Protein AF-A0A355PT53-F1 (afdb_monomer)

Sequence (114 aa):
MEFTHFDEQGNARMVDVTEKGETVREAVAKGRIRVSAECFGKIKEGTMAKGDVLGVARIAGIMGAKRTSELIPLCHILNLTKLNVDFVMHPETCEIEAICTAKTTGKTGVEMEA

Radius of 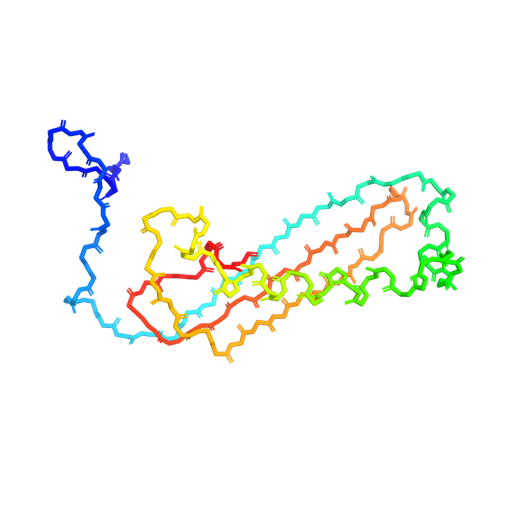gyration: 18.01 Å; Cα contacts (8 Å, |Δi|>4): 180; chains: 1; bounding box: 38×34×46 Å

Solvent-accessible surface area (backbone atoms only — not comparable to full-atom values): 6699 Å² total; per-residue (Å²): 138,82,68,72,48,40,50,102,85,68,48,81,43,63,69,88,49,81,92,45,68,72,41,82,36,72,24,76,34,74,51,73,48,76,52,54,66,70,57,42,50,28,60,74,71,58,65,38,95,86,44,63,61,65,61,52,50,32,53,49,49,55,53,48,33,76,38,30,43,81,75,37,90,61,50,72,87,72,75,71,74,42,74,48,58,48,78,46,81,38,80,93,73,24,27,41,35,41,39,24,40,21,29,33,70,38,55,66,82,37,69,80,40,45

pLDDT: mean 94.54, std 7.95, range [45.16, 98.81]

Secondary structure (DSSP, 8-state):
---TTB-TTS-B-PPP-TTSPPEEEEEEEEEEEE--HHHHHHHHHT--TTS-HHHHHHHHHHHHHHTHHHHSTTPPP--EEEEEEEEEEETTTTEEEEEEEEEEEESS--TTT-

Mean predicted aligned error: 4.08 Å

Structure (mmCIF, N/CA/C/O backbone):
data_AF-A0A355PT53-F1
#
_entry.id   AF-A0A355PT53-F1
#
loop_
_atom_site.group_PDB
_atom_site.id
_atom_site.type_symbol
_atom_site.label_atom_id
_atom_site.label_alt_id
_atom_site.label_comp_id
_atom_site.label_asym_id
_atom_site.label_entity_id
_atom_site.label_seq_id
_atom_site.pdbx_PDB_ins_code
_atom_site.Cartn_x
_atom_site.Cartn_y
_atom_site.Cartn_z
_atom_site.occupancy
_atom_site.B_iso_or_equiv
_atom_site.auth_seq_id
_atom_site.auth_comp_id
_atom_site.auth_asym_id
_atom_site.auth_atom_id
_atom_site.pdbx_PDB_model_num
ATOM 1 N N . MET A 1 1 ? -16.331 20.377 7.002 1.00 45.16 1 MET A N 1
ATOM 2 C CA . MET A 1 1 ? -15.571 19.159 7.346 1.00 45.16 1 MET A CA 1
ATOM 3 C C . MET A 1 1 ? -14.823 19.469 8.618 1.00 45.16 1 MET A C 1
ATOM 5 O O . MET A 1 1 ? -14.080 20.439 8.635 1.00 45.16 1 MET A O 1
ATOM 9 N N . GLU A 1 2 ? -15.107 18.735 9.683 1.00 60.19 2 GLU A N 1
ATOM 10 C CA . GLU A 1 2 ? -14.482 18.927 10.989 1.00 60.19 2 GLU A CA 1
ATOM 11 C C . GLU A 1 2 ? -13.239 18.030 11.059 1.00 60.19 2 GLU A C 1
ATOM 13 O O . GLU A 1 2 ? -13.319 16.838 10.752 1.00 60.19 2 GLU A O 1
ATOM 18 N N . PHE A 1 3 ? -12.070 18.594 11.370 1.00 67.00 3 PHE A N 1
ATOM 19 C CA . PHE A 1 3 ? -10.844 17.806 11.470 1.00 67.00 3 PHE A CA 1
ATOM 20 C C . PHE A 1 3 ? -10.834 17.050 12.801 1.00 67.00 3 PHE A C 1
ATOM 22 O O . PHE A 1 3 ? -10.544 17.618 13.846 1.00 67.00 3 PHE A O 1
ATOM 29 N N . THR A 1 4 ? -11.113 15.749 12.773 1.00 75.38 4 THR A N 1
ATOM 30 C CA . THR A 1 4 ? -11.225 14.938 14.000 1.00 75.38 4 THR A CA 1
ATOM 31 C C . THR A 1 4 ? -9.901 14.747 14.745 1.00 75.38 4 THR A C 1
ATOM 33 O O . THR A 1 4 ? -9.910 14.389 15.918 1.00 75.38 4 THR A O 1
ATOM 36 N N . HIS A 1 5 ? -8.770 14.975 14.076 1.00 78.69 5 HIS A N 1
ATOM 37 C CA . HIS A 1 5 ? -7.422 14.816 14.632 1.00 78.69 5 HIS A CA 1
ATOM 38 C C . HIS A 1 5 ? -6.902 16.053 15.368 1.00 78.69 5 HIS A C 1
ATOM 40 O O . HIS A 1 5 ? -5.761 16.044 15.819 1.00 78.69 5 HIS A O 1
ATOM 46 N N . PHE A 1 6 ? -7.715 17.100 15.496 1.00 81.44 6 PHE A N 1
ATOM 47 C CA . PHE A 1 6 ? -7.397 18.263 16.313 1.00 81.44 6 PHE A CA 1
ATOM 48 C C . PHE A 1 6 ? -8.391 18.368 17.477 1.00 81.44 6 PHE A C 1
ATOM 50 O O . PHE A 1 6 ? -9.531 17.899 17.386 1.00 81.44 6 PHE A O 1
ATOM 57 N N . ASP A 1 7 ? -7.941 18.891 18.613 1.00 79.69 7 ASP A N 1
ATOM 58 C CA . ASP A 1 7 ? -8.825 19.311 19.701 1.00 79.69 7 ASP A CA 1
ATOM 59 C C . ASP A 1 7 ? -9.354 20.741 19.471 1.00 79.69 7 ASP A C 1
ATOM 61 O O . ASP A 1 7 ? -9.016 21.403 18.488 1.00 79.69 7 ASP A O 1
ATOM 65 N N . GLU A 1 8 ? -10.187 21.230 20.392 1.00 81.44 8 GLU A N 1
ATOM 66 C CA . GLU A 1 8 ? -10.772 22.581 20.338 1.00 81.44 8 GLU A CA 1
ATOM 67 C C . GLU A 1 8 ? -9.726 23.708 20.424 1.00 81.44 8 GLU A C 1
ATOM 69 O O . GLU A 1 8 ? -10.017 24.856 20.093 1.00 81.44 8 GLU A O 1
ATOM 74 N N . GLN A 1 9 ? -8.505 23.387 20.854 1.00 84.75 9 GLN A N 1
ATOM 75 C CA . GLN A 1 9 ? -7.379 24.312 20.989 1.00 84.75 9 GLN A CA 1
ATOM 76 C C . GLN A 1 9 ? -6.430 24.232 19.780 1.00 84.75 9 GLN A C 1
ATOM 78 O O . GLN A 1 9 ? -5.470 24.998 19.703 1.00 84.75 9 GLN A O 1
ATOM 83 N N . GLY A 1 10 ? -6.703 23.340 18.819 1.00 83.94 10 GLY A N 1
ATOM 84 C CA . GLY A 1 10 ? -5.885 23.126 17.629 1.00 83.94 10 GLY A CA 1
ATOM 85 C C . GLY A 1 10 ? -4.677 22.211 17.847 1.00 83.94 10 GLY A C 1
ATOM 86 O O . GLY A 1 10 ? -3.798 22.167 16.985 1.00 83.94 10 GLY A O 1
ATOM 87 N N . ASN A 1 11 ? -4.609 21.465 18.954 1.00 86.50 11 ASN A N 1
ATOM 88 C CA . ASN A 1 11 ? -3.555 20.477 19.177 1.00 86.50 11 ASN A CA 1
ATOM 89 C C . ASN A 1 11 ? -3.889 19.158 18.483 1.00 86.50 11 ASN A C 1
ATOM 91 O O . ASN A 1 11 ? -5.035 18.709 18.479 1.00 86.50 11 ASN A O 1
ATOM 95 N N . ALA A 1 12 ? -2.866 18.500 17.941 1.00 88.94 12 ALA A N 1
ATOM 96 C CA . ALA A 1 12 ? -2.997 17.173 17.359 1.00 88.94 12 ALA A CA 1
ATOM 97 C C . ALA A 1 12 ? -3.360 16.127 18.428 1.00 88.94 12 ALA A C 1
ATOM 99 O O . ALA A 1 12 ? -2.706 16.036 19.467 1.00 88.94 12 ALA A O 1
ATOM 100 N N . ARG A 1 13 ? -4.363 15.292 18.145 1.00 90.06 13 ARG A N 1
ATOM 101 C CA . ARG A 1 13 ? -4.781 14.176 18.998 1.00 90.06 13 ARG A CA 1
ATOM 102 C C . ARG A 1 13 ? -5.105 12.935 18.176 1.00 90.06 13 ARG A C 1
ATOM 104 O O . ARG A 1 13 ? -5.680 13.016 17.090 1.00 90.06 13 ARG A O 1
ATOM 111 N N . MET A 1 14 ? -4.791 11.771 18.732 1.00 90.81 14 MET A N 1
ATOM 112 C CA . MET A 1 14 ? -5.323 10.507 18.232 1.00 90.81 14 MET A CA 1
ATOM 113 C C . MET A 1 14 ? -6.781 10.382 18.688 1.00 90.81 14 MET A C 1
ATOM 115 O O . MET A 1 14 ? -7.101 10.621 19.852 1.00 90.81 14 MET A O 1
ATOM 119 N N . VAL A 1 15 ? -7.682 10.050 17.766 1.00 92.00 15 VAL A N 1
ATOM 120 C CA . VAL A 1 15 ? -9.115 9.939 18.068 1.00 92.00 15 VAL A CA 1
ATOM 121 C C . VAL A 1 15 ? -9.368 8.703 18.929 1.00 92.00 15 VAL A C 1
ATOM 123 O O . VAL A 1 15 ? -8.969 7.605 18.550 1.00 92.00 15 VAL A O 1
ATOM 126 N N . ASP A 1 16 ? -10.070 8.851 20.052 1.00 92.44 16 ASP A N 1
ATOM 127 C CA . ASP A 1 16 ? -10.548 7.697 20.815 1.00 92.44 16 ASP A CA 1
ATOM 128 C C . ASP A 1 16 ? -11.643 6.961 20.025 1.00 92.44 16 ASP A C 1
ATOM 130 O O . ASP A 1 16 ? -12.621 7.554 19.561 1.00 92.44 16 ASP A O 1
ATOM 134 N N . VAL A 1 17 ? -11.456 5.657 19.837 1.00 94.81 17 VAL A N 1
ATOM 135 C CA . VAL A 1 17 ? -12.379 4.780 19.110 1.00 94.81 17 VAL A CA 1
ATOM 136 C C . VAL A 1 17 ? -13.027 3.737 20.020 1.00 94.81 17 VAL A C 1
ATOM 138 O O . VAL A 1 17 ? -13.668 2.828 19.507 1.00 94.81 17 VAL A O 1
ATOM 141 N N . THR A 1 18 ? -12.895 3.849 21.346 1.00 95.69 18 THR A N 1
ATOM 142 C CA . THR A 1 18 ? -13.327 2.836 22.327 1.00 95.69 18 THR A CA 1
ATOM 143 C C . THR A 1 18 ? -14.792 2.428 22.170 1.00 95.69 18 THR A C 1
ATOM 145 O O . THR A 1 18 ? -15.067 1.231 22.075 1.00 95.69 18 THR A O 1
ATOM 148 N N . GLU A 1 19 ? -15.702 3.392 22.028 1.00 95.50 19 GLU A N 1
ATOM 149 C CA . GLU A 1 19 ? -17.151 3.154 21.906 1.00 95.50 19 GLU A CA 1
ATOM 150 C C . GLU A 1 19 ? -17.594 2.664 20.514 1.00 95.50 19 GLU A C 1
ATOM 152 O O . GLU A 1 19 ? -18.764 2.351 20.293 1.00 95.50 19 GLU A O 1
ATOM 157 N N . LYS A 1 20 ? -16.681 2.589 19.536 1.00 94.38 20 LYS A N 1
ATOM 158 C CA . LYS A 1 20 ? -17.011 2.072 18.203 1.00 94.38 20 LYS A CA 1
ATOM 159 C C . LYS A 1 20 ? -17.042 0.542 18.216 1.00 94.38 20 LYS A C 1
ATOM 161 O O . LYS A 1 20 ? -16.162 -0.111 18.775 1.00 94.38 20 LYS A O 1
ATOM 166 N N . GLY A 1 21 ? -18.027 -0.033 17.528 1.00 95.38 21 GLY A N 1
ATOM 167 C CA . GLY A 1 21 ? -18.094 -1.474 17.285 1.00 95.38 21 GLY A CA 1
ATOM 168 C C . GLY A 1 21 ? -17.012 -1.959 16.315 1.00 95.38 21 GLY A C 1
ATOM 169 O O . GLY A 1 21 ? -16.577 -1.223 15.422 1.00 95.38 21 GLY A O 1
ATOM 170 N N . GLU A 1 22 ? -16.597 -3.214 16.475 1.00 97.12 22 GLU A N 1
ATOM 171 C CA . GLU A 1 22 ? -15.715 -3.876 15.516 1.00 97.12 22 GLU A CA 1
ATOM 172 C C . GLU A 1 22 ? -16.492 -4.337 14.287 1.00 97.12 22 GLU A C 1
ATOM 174 O O . GLU A 1 22 ? -17.561 -4.940 14.382 1.00 97.12 22 GLU A O 1
ATOM 179 N N . THR A 1 23 ? -15.931 -4.068 13.114 1.00 97.88 23 THR A N 1
ATOM 180 C CA . THR A 1 23 ? -16.462 -4.537 11.835 1.00 97.88 23 THR A CA 1
ATOM 181 C C . THR A 1 23 ? -15.317 -5.011 10.954 1.00 97.88 23 THR A C 1
ATOM 183 O O . THR A 1 23 ? -14.171 -4.591 11.131 1.00 97.88 23 THR A O 1
ATOM 186 N N . VAL A 1 24 ? -15.622 -5.847 9.961 1.00 98.38 24 VAL A N 1
ATOM 187 C CA . VAL A 1 24 ? -14.674 -6.135 8.878 1.00 98.38 24 VAL A CA 1
ATOM 188 C C . VAL A 1 24 ? -14.485 -4.864 8.056 1.00 98.38 24 VAL A C 1
ATOM 190 O O . VAL A 1 24 ? -15.460 -4.231 7.653 1.00 98.38 24 VAL A O 1
ATOM 193 N N . ARG A 1 25 ? -13.232 -4.481 7.825 1.00 98.38 25 ARG A N 1
ATOM 194 C CA . ARG A 1 25 ? -12.855 -3.269 7.094 1.00 98.38 25 ARG A CA 1
ATOM 195 C C . ARG A 1 25 ? -11.814 -3.614 6.050 1.00 98.38 25 ARG A C 1
ATOM 197 O O . ARG A 1 25 ? -10.907 -4.399 6.317 1.00 98.38 25 ARG A O 1
ATOM 204 N N . GLU A 1 26 ? -11.966 -3.039 4.868 1.00 98.56 26 GLU A N 1
ATOM 205 C CA . GLU A 1 26 ? -11.076 -3.242 3.731 1.00 98.56 26 GLU A CA 1
ATOM 206 C C . GLU A 1 26 ? -10.864 -1.905 3.028 1.00 98.56 26 GLU A C 1
ATOM 208 O O . GLU A 1 26 ? -11.813 -1.137 2.870 1.00 98.56 26 GLU A O 1
ATOM 213 N N . ALA A 1 27 ? -9.629 -1.639 2.620 1.00 98.75 27 ALA A N 1
ATOM 214 C CA . ALA A 1 27 ? -9.273 -0.482 1.816 1.00 98.75 27 ALA A CA 1
ATOM 215 C C . ALA A 1 27 ? -8.377 -0.916 0.656 1.00 98.75 27 ALA A C 1
ATOM 217 O O . ALA A 1 27 ? -7.610 -1.878 0.764 1.00 98.75 27 ALA A O 1
ATOM 218 N N . VAL A 1 28 ? -8.501 -0.198 -0.460 1.00 98.69 28 VAL A N 1
ATOM 219 C CA . VAL A 1 28 ? -7.693 -0.407 -1.660 1.00 98.69 28 VAL A CA 1
ATOM 220 C C . VAL A 1 28 ? -7.132 0.932 -2.109 1.00 98.69 28 VAL A C 1
ATOM 222 O O . VAL A 1 28 ? -7.900 1.836 -2.440 1.00 98.69 28 VAL A O 1
ATOM 225 N N . ALA A 1 29 ? -5.809 1.031 -2.179 1.00 98.62 29 ALA A N 1
ATOM 226 C CA . ALA A 1 29 ? -5.111 2.173 -2.750 1.00 98.62 29 ALA A CA 1
ATOM 227 C C . ALA A 1 29 ? -4.368 1.755 -4.020 1.00 98.62 29 ALA A C 1
ATOM 229 O O . ALA A 1 29 ? -3.959 0.600 -4.185 1.00 98.62 29 ALA A O 1
ATOM 230 N N . LYS A 1 30 ? -4.227 2.702 -4.950 1.00 98.44 30 LYS A N 1
ATOM 231 C CA . LYS A 1 30 ? -3.537 2.488 -6.222 1.00 98.44 30 LYS A CA 1
ATOM 232 C C . LYS A 1 30 ? -2.653 3.676 -6.555 1.00 98.44 30 LYS A C 1
ATOM 234 O O . LYS A 1 30 ? -3.036 4.820 -6.326 1.00 98.44 30 LYS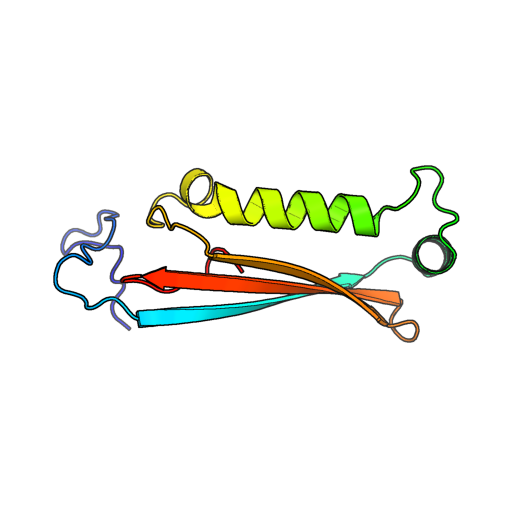 A O 1
ATOM 239 N N . GLY A 1 31 ? -1.508 3.399 -7.161 1.00 97.94 31 GLY A N 1
ATOM 240 C CA . GLY A 1 31 ? -0.596 4.415 -7.674 1.00 97.94 31 GLY A CA 1
ATOM 241 C C . GLY A 1 31 ? 0.125 3.917 -8.916 1.00 97.94 31 GLY A C 1
ATOM 242 O O . GLY A 1 31 ? 0.228 2.713 -9.135 1.00 97.94 31 GLY A O 1
ATOM 243 N N . ARG A 1 32 ? 0.625 4.836 -9.744 1.00 98.12 32 ARG A N 1
ATOM 244 C CA . ARG A 1 32 ? 1.363 4.493 -10.964 1.00 98.12 32 ARG A CA 1
ATOM 245 C C . ARG A 1 32 ? 2.781 5.020 -10.922 1.00 98.12 32 ARG A C 1
ATOM 247 O O . ARG A 1 32 ? 3.020 6.159 -10.534 1.00 98.12 32 ARG A O 1
ATOM 254 N N . ILE A 1 33 ? 3.706 4.187 -11.379 1.00 98.25 33 ILE A N 1
ATOM 255 C CA . ILE A 1 33 ? 5.118 4.514 -11.527 1.00 98.25 33 ILE A CA 1
ATOM 256 C C . ILE A 1 33 ? 5.416 4.519 -13.021 1.00 98.25 33 ILE A C 1
ATOM 258 O O . ILE A 1 33 ? 5.435 3.465 -13.657 1.00 98.25 33 ILE A O 1
ATOM 262 N N . ARG A 1 34 ? 5.633 5.707 -13.591 1.00 98.44 34 ARG A N 1
ATOM 263 C CA . ARG A 1 34 ? 6.078 5.846 -14.980 1.00 98.44 34 ARG A CA 1
ATOM 264 C C . ARG A 1 34 ? 7.592 5.697 -15.053 1.00 98.44 34 ARG A C 1
ATOM 266 O O . ARG A 1 34 ? 8.317 6.334 -14.292 1.00 98.44 34 ARG A O 1
ATOM 273 N N . VAL A 1 35 ? 8.063 4.882 -15.989 1.00 97.69 35 VAL A N 1
ATOM 274 C CA . VAL A 1 35 ? 9.491 4.642 -16.231 1.00 97.69 35 VAL A CA 1
ATOM 275 C C . VAL A 1 35 ? 9.828 4.855 -17.709 1.00 97.69 35 VAL A C 1
ATOM 277 O O . VAL A 1 35 ? 8.945 5.062 -18.538 1.00 97.69 35 VAL A O 1
ATOM 280 N N . SER A 1 36 ? 11.116 4.825 -18.060 1.00 98.31 36 SER A N 1
ATOM 281 C CA . SER A 1 36 ? 11.524 4.815 -19.469 1.00 98.31 36 SER A CA 1
ATOM 282 C C . SER A 1 36 ? 11.101 3.512 -20.159 1.00 98.31 36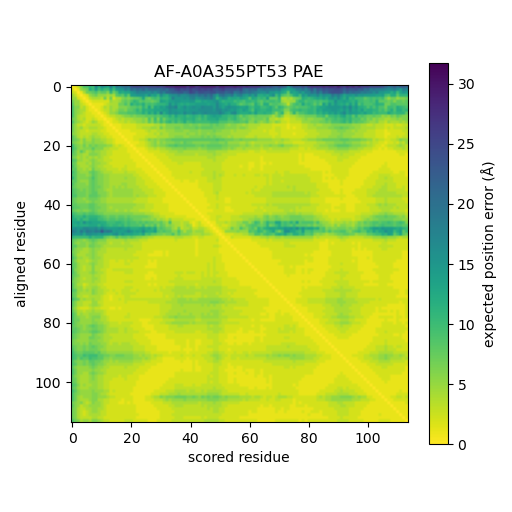 SER A C 1
ATOM 284 O O . SER A 1 36 ? 11.002 2.469 -19.513 1.00 98.31 36 SER A O 1
ATOM 286 N N . ALA A 1 37 ? 10.924 3.546 -21.484 1.00 97.75 37 ALA A N 1
ATOM 287 C CA . ALA A 1 37 ? 10.589 2.356 -22.271 1.00 97.75 37 ALA A CA 1
ATOM 288 C C . ALA A 1 37 ? 11.630 1.230 -22.118 1.00 97.75 37 ALA A C 1
ATOM 290 O O . ALA A 1 37 ? 11.267 0.062 -22.004 1.00 97.75 37 ALA A O 1
ATOM 291 N N . GLU A 1 38 ? 12.918 1.582 -22.041 1.00 96.94 38 GLU A N 1
ATOM 292 C CA . GLU A 1 38 ? 13.998 0.618 -21.796 1.00 96.94 38 GLU A CA 1
ATOM 293 C C . GLU A 1 38 ? 13.838 -0.081 -20.436 1.00 96.94 38 GLU A C 1
ATOM 295 O O . GLU A 1 38 ? 13.926 -1.305 -20.344 1.00 96.94 38 GLU A O 1
ATOM 300 N N . CYS A 1 39 ? 13.576 0.690 -19.375 1.00 96.62 39 CYS A N 1
ATOM 301 C CA . CYS A 1 39 ? 13.362 0.146 -18.036 1.00 96.62 39 CYS A CA 1
ATOM 302 C C . CYS A 1 39 ? 12.110 -0.736 -17.998 1.00 96.62 39 CYS A C 1
ATOM 304 O O . CYS A 1 39 ? 12.153 -1.852 -17.484 1.00 96.62 39 CYS A O 1
ATOM 306 N N . PHE A 1 40 ? 11.014 -0.269 -18.602 1.00 97.75 40 PHE A N 1
ATOM 307 C CA . PHE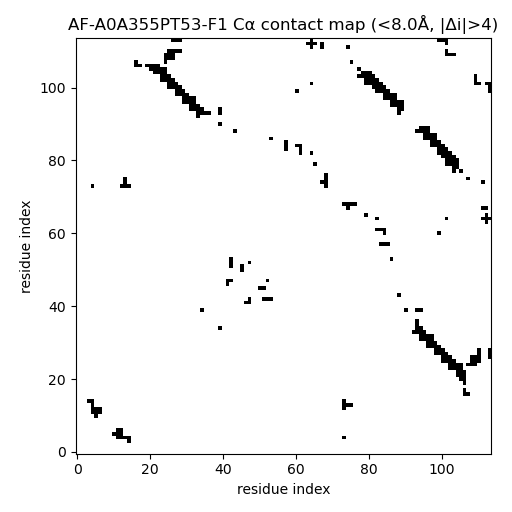 A 1 40 ? 9.769 -1.022 -18.693 1.00 97.75 40 PHE A CA 1
ATOM 308 C C . PHE A 1 40 ? 9.973 -2.380 -19.376 1.00 97.75 40 PHE A C 1
ATOM 310 O O . PHE A 1 40 ? 9.515 -3.399 -18.857 1.00 97.75 40 PHE A O 1
ATOM 317 N N . GLY A 1 41 ? 10.700 -2.405 -20.500 1.00 96.50 41 GLY A N 1
ATOM 318 C CA . GLY A 1 41 ? 11.058 -3.635 -21.207 1.00 96.50 41 GLY A CA 1
ATOM 319 C C . GLY A 1 41 ? 11.815 -4.612 -20.309 1.00 96.50 41 GLY A C 1
ATOM 320 O O . GLY A 1 41 ? 11.393 -5.755 -20.153 1.00 96.50 41 GLY A O 1
ATOM 321 N N . LYS A 1 42 ? 12.853 -4.134 -19.613 1.00 96.50 42 LYS A N 1
ATOM 322 C CA . LYS A 1 42 ? 13.645 -4.962 -18.688 1.00 96.50 42 LYS A CA 1
ATOM 323 C C . LYS A 1 42 ? 12.831 -5.518 -17.520 1.00 96.50 42 LYS A C 1
ATOM 325 O O . LYS A 1 42 ? 13.034 -6.664 -17.125 1.00 96.50 42 LYS A O 1
ATOM 330 N N . ILE A 1 43 ? 11.911 -4.728 -16.961 1.00 96.06 43 ILE A N 1
ATOM 331 C CA . ILE A 1 43 ? 11.004 -5.183 -15.895 1.00 96.06 43 ILE A CA 1
ATOM 332 C C . ILE A 1 43 ? 10.075 -6.273 -16.434 1.00 96.06 43 ILE A C 1
ATOM 334 O O . ILE A 1 43 ? 9.944 -7.324 -15.813 1.00 96.06 43 ILE A O 1
ATOM 338 N N . LYS A 1 44 ? 9.460 -6.041 -17.599 1.00 93.50 44 LYS A N 1
ATOM 339 C CA . LYS A 1 44 ?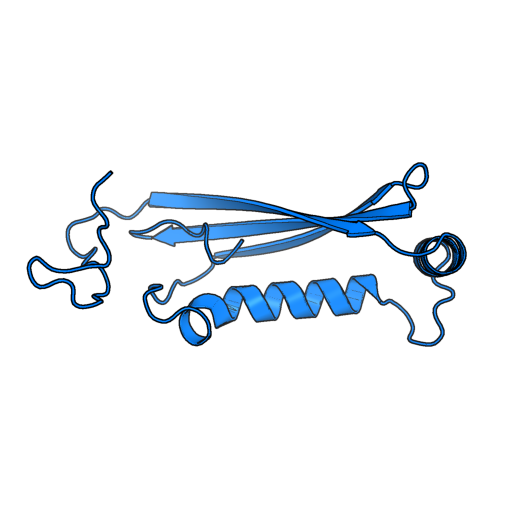 8.524 -6.979 -18.231 1.00 93.50 44 LYS A CA 1
ATOM 340 C C . LYS A 1 44 ? 9.184 -8.314 -18.585 1.00 93.50 44 LYS A C 1
ATOM 342 O O . LYS A 1 44 ? 8.559 -9.357 -18.433 1.00 93.50 44 LYS A O 1
ATOM 347 N N . GLU A 1 45 ? 10.422 -8.277 -19.063 1.00 93.88 45 GLU A N 1
ATOM 348 C CA . GLU A 1 45 ? 11.188 -9.462 -19.463 1.00 93.88 45 GLU A CA 1
ATOM 349 C C . GLU A 1 45 ? 11.898 -10.149 -18.286 1.00 93.88 45 GLU A C 1
ATOM 351 O O . GLU A 1 45 ? 12.451 -11.233 -18.454 1.00 93.88 45 GLU A O 1
ATOM 356 N N . GLY A 1 46 ? 11.908 -9.537 -17.096 1.00 91.06 46 GLY A N 1
ATOM 357 C CA . GLY A 1 46 ? 12.631 -10.059 -15.934 1.00 91.06 46 GLY A CA 1
ATOM 358 C C . GLY A 1 46 ? 14.157 -10.003 -16.080 1.00 91.06 46 GLY A C 1
ATOM 359 O O . GLY A 1 46 ? 14.869 -10.735 -15.399 1.00 91.06 46 GLY A O 1
ATOM 360 N N . THR A 1 47 ? 14.679 -9.140 -16.955 1.00 91.69 47 THR A N 1
ATOM 361 C CA . THR A 1 47 ? 16.112 -9.035 -17.294 1.00 91.69 47 THR A CA 1
ATOM 362 C C . THR A 1 47 ? 16.833 -7.931 -16.515 1.00 91.69 47 THR A C 1
ATOM 364 O O . THR A 1 47 ? 17.968 -7.558 -16.824 1.00 91.69 47 THR A O 1
ATOM 367 N N . MET A 1 48 ? 16.193 -7.389 -15.476 1.00 91.50 48 MET A N 1
ATOM 368 C CA . MET A 1 48 ? 16.814 -6.423 -14.574 1.00 91.50 48 MET A CA 1
ATOM 369 C C . MET A 1 48 ? 18.043 -7.034 -13.891 1.00 91.50 48 MET A C 1
ATOM 371 O O . MET A 1 48 ? 17.967 -8.093 -13.276 1.00 91.50 48 MET A O 1
ATOM 375 N N . ALA A 1 49 ? 19.168 -6.312 -13.903 1.00 84.19 49 ALA A N 1
ATOM 376 C CA . ALA A 1 49 ? 20.421 -6.771 -13.287 1.00 84.19 49 ALA A CA 1
ATOM 377 C C . ALA A 1 49 ? 20.297 -7.084 -11.780 1.00 84.19 49 ALA A C 1
ATOM 379 O O . ALA A 1 49 ? 21.105 -7.824 -11.230 1.00 84.19 49 ALA A O 1
ATOM 380 N N . LYS A 1 50 ? 19.287 -6.509 -11.111 1.00 82.06 50 LYS A N 1
ATOM 381 C CA . LYS A 1 50 ? 18.989 -6.710 -9.685 1.00 82.06 50 LYS A CA 1
ATOM 382 C C . LYS A 1 50 ? 18.008 -7.865 -9.411 1.00 82.06 50 LYS A C 1
ATOM 384 O O . LYS A 1 50 ? 17.626 -8.049 -8.261 1.00 82.06 50 LYS A O 1
ATOM 389 N N . GLY A 1 51 ? 17.598 -8.623 -10.431 1.00 88.75 51 GLY A N 1
ATOM 390 C CA . GLY A 1 51 ? 16.612 -9.698 -10.310 1.00 88.75 51 GLY A CA 1
ATOM 391 C C . GLY A 1 51 ? 15.166 -9.193 -10.305 1.00 88.75 51 GLY A C 1
ATOM 392 O O . GLY A 1 51 ? 14.851 -8.180 -10.931 1.00 88.75 51 GLY A O 1
ATOM 393 N N . ASP A 1 52 ? 14.282 -9.909 -9.605 1.00 92.31 52 ASP A N 1
ATOM 394 C CA . ASP A 1 52 ? 12.846 -9.610 -9.548 1.00 92.31 52 ASP A CA 1
ATOM 395 C C . ASP A 1 52 ? 12.546 -8.346 -8.724 1.00 92.31 52 ASP A C 1
ATOM 397 O O . ASP A 1 52 ? 12.340 -8.375 -7.507 1.00 92.31 52 ASP A O 1
ATOM 401 N N . VAL A 1 53 ? 12.510 -7.206 -9.412 1.00 95.50 53 VAL A N 1
ATOM 402 C CA . VAL A 1 53 ? 12.238 -5.906 -8.790 1.00 95.50 53 VAL A CA 1
ATOM 403 C C . VAL A 1 53 ? 10.799 -5.770 -8.288 1.00 95.50 53 VAL A C 1
ATOM 405 O O . VAL A 1 53 ? 10.579 -5.070 -7.299 1.00 95.50 53 VAL A O 1
ATOM 408 N N . LEU A 1 54 ? 9.824 -6.439 -8.917 1.00 96.31 54 LEU A N 1
ATOM 409 C CA . LEU A 1 54 ? 8.421 -6.381 -8.493 1.00 96.31 54 LEU A CA 1
ATOM 410 C C . LEU A 1 54 ? 8.187 -7.269 -7.268 1.00 96.31 54 LEU A C 1
ATOM 412 O O . LEU A 1 54 ? 7.453 -6.878 -6.362 1.00 96.31 54 LEU A O 1
ATOM 416 N N . GLY A 1 55 ? 8.858 -8.418 -7.183 1.00 96.62 55 GLY A N 1
ATOM 417 C CA . GLY A 1 55 ? 8.887 -9.254 -5.985 1.00 96.62 55 GLY A CA 1
ATOM 418 C C . GLY A 1 55 ? 9.456 -8.511 -4.776 1.00 96.62 55 GLY A C 1
ATOM 419 O O . GLY A 1 55 ? 8.841 -8.497 -3.708 1.00 96.62 55 GLY A O 1
ATOM 420 N N . VAL A 1 56 ? 10.578 -7.803 -4.950 1.00 96.94 56 VAL A N 1
ATOM 421 C CA . VAL A 1 56 ? 11.152 -6.958 -3.886 1.00 96.94 56 VAL A CA 1
ATOM 422 C C . VAL A 1 56 ? 10.198 -5.821 -3.506 1.00 96.94 56 VAL A C 1
ATOM 424 O O . VAL A 1 56 ? 9.956 -5.597 -2.318 1.00 96.94 56 VAL A O 1
ATOM 427 N N . ALA A 1 57 ? 9.608 -5.133 -4.489 1.00 97.50 57 ALA A N 1
ATOM 428 C CA . ALA A 1 57 ? 8.640 -4.066 -4.240 1.00 97.50 57 ALA A CA 1
ATOM 429 C C . ALA A 1 57 ? 7.392 -4.567 -3.488 1.00 97.50 57 ALA A C 1
ATOM 431 O O . ALA A 1 57 ? 6.906 -3.881 -2.591 1.00 97.50 57 ALA A O 1
ATOM 432 N N . ARG A 1 58 ? 6.913 -5.783 -3.786 1.00 98.19 58 ARG A N 1
ATOM 433 C CA . ARG A 1 58 ? 5.798 -6.431 -3.075 1.00 98.19 58 ARG A CA 1
ATOM 434 C C . ARG A 1 58 ? 6.103 -6.598 -1.590 1.00 98.19 58 ARG A C 1
ATOM 436 O O . ARG A 1 58 ? 5.296 -6.212 -0.747 1.00 98.19 58 ARG A O 1
ATOM 443 N N . ILE A 1 59 ? 7.275 -7.148 -1.266 1.00 97.94 59 ILE A N 1
ATOM 444 C CA . ILE A 1 59 ? 7.707 -7.348 0.126 1.00 97.94 59 ILE A CA 1
ATOM 445 C C . ILE A 1 59 ? 7.827 -5.998 0.836 1.00 97.94 59 ILE A C 1
ATOM 447 O O . ILE A 1 59 ? 7.319 -5.845 1.948 1.00 97.94 59 ILE A O 1
ATOM 451 N N . ALA A 1 60 ? 8.448 -5.011 0.184 1.00 98.25 60 ALA A N 1
ATOM 452 C CA . ALA A 1 60 ? 8.603 -3.671 0.736 1.00 98.25 60 ALA A CA 1
ATOM 453 C C . ALA A 1 60 ? 7.248 -3.008 1.029 1.00 98.25 60 ALA A C 1
ATOM 455 O O . ALA A 1 60 ? 7.071 -2.469 2.118 1.00 98.25 60 ALA A O 1
ATOM 456 N N . GLY A 1 61 ? 6.276 -3.106 0.116 1.00 98.19 61 GLY A N 1
ATOM 457 C CA . GLY A 1 61 ? 4.923 -2.583 0.321 1.00 98.19 61 GLY A CA 1
ATOM 458 C C . GLY A 1 61 ? 4.204 -3.249 1.498 1.00 98.19 61 GLY A C 1
ATOM 459 O O . GLY A 1 61 ? 3.686 -2.558 2.371 1.00 98.19 61 GLY A O 1
ATOM 460 N N . ILE A 1 62 ? 4.265 -4.582 1.604 1.00 98.44 62 ILE A N 1
ATOM 461 C CA . ILE A 1 62 ? 3.688 -5.324 2.742 1.00 98.44 62 ILE A CA 1
ATOM 462 C C . ILE A 1 62 ? 4.354 -4.923 4.067 1.00 98.44 62 ILE A C 1
ATOM 464 O O . ILE A 1 62 ? 3.689 -4.816 5.098 1.00 98.44 62 ILE A O 1
ATOM 468 N N . MET A 1 63 ? 5.675 -4.727 4.076 1.00 98.44 63 MET A N 1
ATOM 469 C CA . MET A 1 63 ? 6.389 -4.256 5.265 1.00 98.44 63 MET A CA 1
ATOM 470 C C . MET A 1 63 ? 6.025 -2.815 5.620 1.00 98.44 63 MET A C 1
ATOM 472 O O . MET A 1 63 ? 5.846 -2.530 6.800 1.00 98.44 63 MET A O 1
ATOM 476 N N . GLY A 1 64 ? 5.896 -1.937 4.623 1.00 98.00 64 GLY A N 1
ATOM 477 C CA . GLY A 1 64 ? 5.485 -0.546 4.801 1.00 98.00 64 GLY A CA 1
ATOM 478 C C . GLY A 1 64 ? 4.106 -0.440 5.442 1.00 98.00 64 GLY A C 1
ATOM 479 O O . GLY A 1 64 ? 3.980 0.192 6.485 1.00 98.00 64 GLY A O 1
ATOM 480 N N . ALA A 1 65 ? 3.118 -1.157 4.900 1.00 98.31 65 ALA A N 1
ATOM 481 C CA . ALA A 1 65 ? 1.749 -1.178 5.417 1.00 98.31 65 ALA A CA 1
ATOM 482 C C . ALA A 1 65 ? 1.659 -1.652 6.879 1.00 98.31 65 ALA A C 1
ATOM 484 O O . ALA A 1 65 ? 0.919 -1.102 7.684 1.00 98.31 65 ALA A O 1
ATOM 485 N N . LYS A 1 66 ? 2.462 -2.647 7.280 1.00 98.31 66 LYS A N 1
ATOM 486 C CA . LYS A 1 66 ? 2.509 -3.097 8.687 1.00 98.31 66 LYS A CA 1
ATOM 487 C C . LYS A 1 66 ? 3.136 -2.079 9.641 1.00 98.31 66 LYS A C 1
ATOM 489 O O . LYS A 1 66 ? 2.992 -2.226 10.849 1.00 98.31 66 LYS A O 1
ATOM 494 N N . ARG A 1 67 ? 3.867 -1.096 9.116 1.00 98.25 67 ARG A N 1
ATOM 495 C CA . ARG A 1 67 ? 4.563 -0.058 9.887 1.00 98.25 67 ARG A CA 1
ATOM 496 C C . ARG A 1 67 ? 3.870 1.297 9.778 1.00 98.25 67 ARG A C 1
ATOM 498 O O . ARG A 1 67 ? 4.433 2.292 10.222 1.00 98.25 67 ARG A O 1
ATOM 505 N N . THR A 1 68 ? 2.658 1.358 9.224 1.00 98.56 68 THR A N 1
ATOM 506 C CA . THR A 1 68 ? 1.921 2.614 9.030 1.00 98.56 68 THR A CA 1
ATOM 507 C C . THR A 1 68 ? 1.814 3.431 10.316 1.00 98.56 68 THR A C 1
ATOM 509 O O . THR A 1 68 ? 2.130 4.616 10.296 1.00 98.56 68 THR A O 1
ATOM 512 N N . SER A 1 69 ? 1.488 2.816 11.456 1.00 97.56 69 SER A N 1
ATOM 513 C CA . SER A 1 69 ? 1.398 3.522 12.743 1.00 97.56 69 SER A CA 1
ATOM 514 C C . SER A 1 69 ? 2.746 4.013 13.293 1.00 97.56 69 SER A C 1
ATOM 516 O O . SER A 1 69 ? 2.770 4.888 14.150 1.00 97.56 69 SER A O 1
ATOM 518 N N . GLU A 1 70 ? 3.876 3.474 12.822 1.00 97.81 70 GLU A N 1
ATOM 519 C CA . GLU A 1 70 ? 5.211 4.009 13.142 1.00 97.81 70 GLU A CA 1
ATOM 520 C C . GLU A 1 70 ? 5.550 5.235 12.282 1.00 97.81 70 GLU A C 1
ATOM 522 O O . GLU A 1 70 ? 6.331 6.090 12.697 1.00 97.81 70 GLU A O 1
ATOM 527 N N . LEU A 1 71 ? 4.997 5.300 11.067 1.00 97.62 71 LEU A N 1
ATOM 528 C CA . LEU A 1 71 ? 5.293 6.335 10.076 1.00 97.62 71 LEU A CA 1
ATOM 529 C C . LEU A 1 71 ? 4.315 7.514 10.143 1.00 97.62 71 LEU A C 1
ATOM 531 O O . LEU A 1 71 ? 4.701 8.646 9.853 1.00 97.62 71 LEU A O 1
ATOM 535 N N . ILE A 1 72 ? 3.057 7.262 10.511 1.00 96.50 72 ILE A N 1
ATOM 536 C CA . ILE A 1 72 ? 1.972 8.245 10.519 1.00 96.50 72 ILE A CA 1
ATOM 537 C C . ILE A 1 72 ? 1.534 8.491 11.972 1.00 96.50 72 ILE A C 1
ATOM 539 O O . ILE A 1 72 ? 0.836 7.651 12.542 1.00 96.50 72 ILE A O 1
ATOM 543 N N . PRO A 1 73 ? 1.890 9.646 12.577 1.00 94.62 73 PRO A N 1
ATOM 544 C CA . PRO A 1 73 ? 1.862 9.837 14.033 1.00 94.62 73 PRO A CA 1
ATOM 545 C C . PRO A 1 73 ? 0.530 9.591 14.752 1.00 94.62 73 PRO A C 1
ATOM 547 O O . PRO A 1 73 ? 0.529 9.266 15.935 1.00 94.62 73 PRO A O 1
ATOM 550 N N . LEU A 1 74 ? -0.603 9.792 14.074 1.00 95.12 74 LEU A N 1
ATOM 551 C CA . LEU A 1 74 ? -1.936 9.693 14.682 1.00 95.12 74 LEU A CA 1
ATOM 552 C C . LEU A 1 74 ? -2.725 8.460 14.223 1.00 95.12 74 LEU A C 1
ATOM 554 O O . LEU A 1 74 ? -3.900 8.339 14.564 1.00 95.12 74 LEU A O 1
ATOM 558 N N . CYS A 1 75 ? -2.101 7.550 13.468 1.00 96.62 75 CYS A N 1
ATOM 559 C CA . CYS A 1 75 ? -2.725 6.276 13.122 1.00 96.62 75 CYS A CA 1
ATOM 560 C C . CYS A 1 75 ? -2.763 5.343 14.333 1.00 96.62 75 CYS A C 1
ATOM 562 O O . CYS A 1 75 ? -1.788 5.213 15.075 1.00 96.62 75 CYS A O 1
ATOM 564 N N . HIS A 1 76 ? -3.889 4.655 14.509 1.00 97.19 76 HIS A N 1
ATOM 565 C CA . HIS A 1 76 ? -4.001 3.569 15.476 1.00 97.19 76 HIS A CA 1
ATOM 566 C C . HIS A 1 76 ? -3.123 2.388 15.061 1.00 97.19 76 HIS A C 1
ATOM 568 O O . HIS A 1 76 ? -2.888 2.152 13.880 1.00 97.19 76 HIS A O 1
ATOM 574 N N . ILE A 1 77 ? -2.684 1.600 16.038 1.00 97.50 77 ILE A N 1
ATOM 575 C CA . ILE A 1 77 ? -2.046 0.309 15.770 1.00 97.50 77 ILE A CA 1
ATOM 576 C C . ILE A 1 77 ? -3.149 -0.697 15.433 1.00 97.50 77 ILE A C 1
ATOM 578 O O . ILE A 1 77 ? -4.044 -0.927 16.249 1.00 97.50 77 ILE A O 1
ATOM 582 N N . LEU A 1 78 ? -3.085 -1.304 14.246 1.00 97.31 78 LEU A N 1
ATOM 583 C CA . LEU A 1 78 ? -4.101 -2.236 13.753 1.00 97.31 78 LEU A CA 1
ATOM 584 C C . LEU A 1 78 ? -3.521 -3.629 13.500 1.00 97.31 78 LEU A C 1
ATOM 586 O O . LEU A 1 78 ? -2.477 -3.793 12.871 1.00 97.31 78 LEU A O 1
ATOM 590 N N . ASN A 1 79 ? -4.252 -4.659 13.930 1.00 96.94 79 ASN A N 1
ATOM 591 C CA . ASN A 1 79 ? -3.937 -6.047 13.599 1.00 96.94 79 ASN A CA 1
ATOM 592 C C . ASN A 1 79 ? -4.449 -6.363 12.189 1.00 96.94 79 ASN A C 1
ATOM 594 O O . ASN A 1 79 ? -5.607 -6.738 11.989 1.00 96.94 79 ASN A O 1
ATOM 598 N N . LEU A 1 80 ? -3.595 -6.174 11.185 1.00 98.06 80 LEU A N 1
ATOM 599 C CA . LEU A 1 80 ? -3.932 -6.475 9.796 1.00 98.06 80 LEU A CA 1
ATOM 600 C C . LEU A 1 80 ? -4.109 -7.984 9.593 1.00 98.06 80 LEU A C 1
ATOM 602 O O . LEU A 1 80 ? -3.270 -8.794 9.975 1.00 98.06 80 LEU A O 1
ATOM 606 N N . THR A 1 81 ? -5.220 -8.350 8.961 1.00 97.50 81 THR A N 1
ATOM 607 C CA . THR A 1 81 ? -5.631 -9.746 8.716 1.00 97.50 81 THR A CA 1
ATOM 608 C C . THR A 1 81 ? -5.375 -10.190 7.279 1.00 97.50 81 THR A C 1
ATOM 610 O O . THR A 1 81 ? -5.220 -11.379 7.0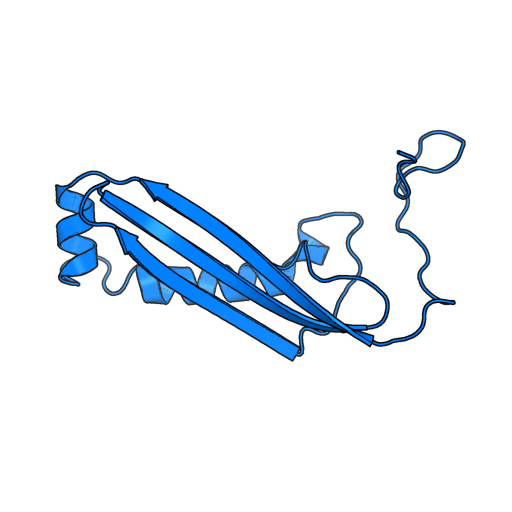12 1.00 97.50 81 THR A O 1
ATOM 613 N N . LYS A 1 82 ? -5.299 -9.236 6.343 1.00 97.69 82 LYS A N 1
ATOM 614 C CA . LYS A 1 82 ? -4.868 -9.447 4.960 1.00 97.69 82 LYS A CA 1
ATOM 615 C C . LYS A 1 82 ? -4.115 -8.210 4.491 1.00 97.69 82 LYS A C 1
ATOM 617 O O . LYS A 1 82 ? -4.570 -7.091 4.710 1.00 97.69 82 LYS A O 1
ATOM 622 N N . LEU A 1 83 ? -3.002 -8.439 3.809 1.00 98.00 83 LEU A N 1
ATOM 623 C CA . LEU A 1 83 ? -2.259 -7.434 3.063 1.00 98.00 83 LEU A CA 1
ATOM 624 C C . LEU A 1 83 ? -1.802 -8.059 1.754 1.00 98.00 83 LEU A C 1
ATOM 626 O O . LEU A 1 83 ? -1.232 -9.150 1.762 1.00 98.00 83 LEU A O 1
ATOM 630 N N . ASN A 1 84 ? -2.052 -7.376 0.644 1.00 98.25 84 ASN A N 1
ATOM 631 C CA . ASN A 1 84 ? -1.555 -7.784 -0.660 1.00 98.25 84 ASN A CA 1
ATOM 632 C C . ASN A 1 84 ? -1.135 -6.566 -1.477 1.00 98.25 84 ASN A C 1
ATOM 634 O O . ASN A 1 84 ? -1.808 -5.541 -1.430 1.00 98.25 84 ASN A O 1
ATOM 638 N N . VAL A 1 85 ? -0.056 -6.714 -2.242 1.00 98.56 85 VAL A N 1
ATOM 639 C CA . VAL A 1 85 ? 0.428 -5.706 -3.186 1.00 98.56 85 VAL A CA 1
ATOM 640 C C . VAL A 1 85 ? 0.596 -6.382 -4.537 1.00 98.56 85 VAL A C 1
ATOM 642 O O . VAL A 1 85 ? 1.413 -7.293 -4.680 1.00 98.56 85 VAL A O 1
ATOM 645 N N . ASP A 1 86 ? -0.180 -5.941 -5.517 1.00 98.38 86 ASP A N 1
ATOM 646 C CA . ASP A 1 86 ? -0.134 -6.434 -6.889 1.00 98.38 86 ASP A CA 1
ATOM 647 C C . ASP A 1 86 ? 0.339 -5.350 -7.851 1.00 98.38 86 ASP A C 1
ATOM 649 O O . ASP A 1 86 ? 0.279 -4.157 -7.552 1.00 98.38 86 ASP A O 1
ATOM 653 N N . PHE A 1 87 ? 0.802 -5.784 -9.022 1.00 98.38 87 PHE A N 1
ATOM 654 C CA . PHE A 1 87 ? 1.295 -4.900 -10.068 1.00 98.38 87 PHE A CA 1
ATOM 655 C C . PHE A 1 87 ? 0.608 -5.203 -11.395 1.00 98.38 87 PHE A C 1
ATOM 657 O O . PHE A 1 87 ? 0.512 -6.363 -11.798 1.00 98.38 87 PHE A O 1
ATOM 664 N N . VAL A 1 88 ? 0.173 -4.153 -12.087 1.00 98.31 88 VAL A N 1
ATOM 665 C CA . VAL A 1 88 ? -0.372 -4.207 -13.445 1.00 98.31 88 VAL A CA 1
ATOM 666 C C . VAL A 1 88 ? 0.537 -3.395 -14.360 1.00 98.31 88 VAL A C 1
ATOM 668 O O . VAL A 1 88 ? 0.846 -2.237 -14.092 1.00 98.31 88 VAL A O 1
ATOM 671 N N . MET A 1 89 ? 1.000 -4.020 -15.438 1.00 97.81 89 MET A N 1
ATOM 672 C CA . MET A 1 89 ? 1.876 -3.385 -16.422 1.00 97.81 89 MET A CA 1
ATOM 673 C C . MET A 1 89 ? 1.026 -2.720 -17.512 1.00 97.81 89 MET A C 1
ATOM 675 O O . MET A 1 89 ? 0.167 -3.383 -18.090 1.00 97.81 89 MET A O 1
ATOM 679 N N . HIS A 1 90 ? 1.316 -1.457 -17.831 1.00 98.19 90 HIS A N 1
ATOM 680 C CA . HIS A 1 90 ? 0.679 -0.659 -18.887 1.00 98.19 90 HIS A CA 1
ATOM 681 C C . HIS A 1 90 ? 1.698 -0.328 -19.994 1.00 98.19 90 HIS A C 1
ATOM 683 O O . HIS A 1 90 ? 2.392 0.693 -19.912 1.00 98.19 90 HIS A O 1
ATOM 689 N N . PRO A 1 91 ? 1.873 -1.201 -21.009 1.00 97.12 91 PRO A N 1
ATOM 690 C CA . PRO A 1 91 ? 2.893 -1.026 -22.048 1.00 97.12 91 PRO A CA 1
ATOM 691 C C . PRO A 1 91 ? 2.724 0.240 -22.885 1.00 97.12 91 PRO A C 1
ATOM 693 O O . PRO A 1 91 ? 3.710 0.828 -23.316 1.00 97.12 91 PRO A O 1
ATOM 696 N N . GLU A 1 92 ? 1.484 0.662 -23.101 1.00 97.31 92 GLU A N 1
ATOM 697 C CA . GLU A 1 92 ? 1.121 1.827 -23.898 1.00 97.31 92 GLU A CA 1
ATOM 698 C C . GLU A 1 92 ? 1.591 3.149 -23.278 1.00 97.31 92 GLU A C 1
ATOM 700 O O . GLU A 1 92 ? 1.915 4.084 -24.007 1.00 97.31 92 GLU A O 1
ATOM 705 N N . THR A 1 93 ? 1.682 3.219 -21.945 1.00 97.94 93 THR A N 1
ATOM 706 C CA . THR A 1 93 ? 2.154 4.406 -21.211 1.00 97.94 93 THR A CA 1
ATOM 707 C C . THR A 1 93 ? 3.496 4.206 -20.506 1.00 97.94 93 THR A C 1
ATOM 709 O O . THR A 1 93 ? 4.013 5.159 -19.921 1.00 97.94 93 THR A O 1
ATOM 712 N N . CYS A 1 94 ? 4.083 3.005 -20.575 1.00 98.31 94 CYS A N 1
ATOM 713 C CA . CYS A 1 94 ? 5.279 2.619 -19.816 1.00 98.31 94 CYS A CA 1
ATOM 714 C C . CYS A 1 94 ? 5.106 2.844 -18.299 1.00 98.31 94 CYS A C 1
ATOM 716 O O . CYS A 1 94 ? 5.995 3.364 -17.617 1.00 98.31 94 CYS A O 1
ATOM 718 N N . GLU A 1 95 ? 3.943 2.457 -17.770 1.00 98.62 95 GLU A N 1
ATOM 719 C CA . GLU A 1 95 ? 3.585 2.595 -16.355 1.00 98.62 95 GLU A CA 1
ATOM 720 C C . GLU A 1 95 ? 3.417 1.237 -15.677 1.00 98.62 95 GLU A C 1
ATOM 722 O O . GLU A 1 95 ? 2.875 0.295 -16.254 1.00 98.62 95 GLU A O 1
ATOM 727 N N . ILE A 1 96 ? 3.837 1.152 -14.418 1.00 98.56 96 ILE A N 1
ATOM 728 C CA . ILE A 1 96 ? 3.480 0.054 -13.522 1.00 98.56 96 ILE A CA 1
ATOM 729 C C . ILE A 1 96 ? 2.468 0.593 -12.511 1.00 98.56 96 ILE A C 1
ATOM 731 O O . ILE A 1 96 ? 2.794 1.486 -11.728 1.00 98.56 96 ILE A O 1
ATOM 735 N N . GLU A 1 97 ? 1.243 0.079 -12.534 1.00 98.69 97 GLU A N 1
ATOM 736 C CA . GLU A 1 97 ? 0.230 0.356 -11.517 1.00 98.69 97 GLU A CA 1
ATOM 737 C C . GLU A 1 97 ? 0.433 -0.599 -10.340 1.00 98.69 97 GLU A C 1
ATOM 739 O O . GLU A 1 97 ? 0.361 -1.814 -10.503 1.00 98.69 97 GLU A O 1
ATOM 744 N N . ALA A 1 98 ? 0.709 -0.052 -9.160 1.00 98.56 98 ALA A N 1
ATOM 745 C CA . ALA A 1 98 ? 0.753 -0.783 -7.903 1.00 98.56 98 ALA A CA 1
ATOM 746 C C . ALA A 1 98 ? -0.616 -0.693 -7.222 1.00 98.56 98 ALA A C 1
ATOM 748 O O . ALA A 1 98 ? -1.187 0.395 -7.120 1.00 98.56 98 ALA A O 1
ATOM 749 N N . ILE A 1 99 ? -1.131 -1.826 -6.753 1.00 98.81 99 ILE A N 1
ATOM 750 C CA . ILE A 1 99 ? -2.439 -1.946 -6.104 1.00 98.81 99 ILE A CA 1
ATOM 751 C C . ILE A 1 99 ? -2.228 -2.594 -4.741 1.00 98.81 99 ILE A C 1
ATOM 753 O O . ILE A 1 99 ? -1.856 -3.764 -4.669 1.00 98.81 99 ILE A O 1
ATOM 757 N N . CYS A 1 100 ? -2.482 -1.853 -3.667 1.00 98.75 100 CYS A N 1
ATOM 758 C CA . CYS A 1 100 ? -2.412 -2.361 -2.304 1.00 98.75 100 CYS A CA 1
ATOM 759 C C . CYS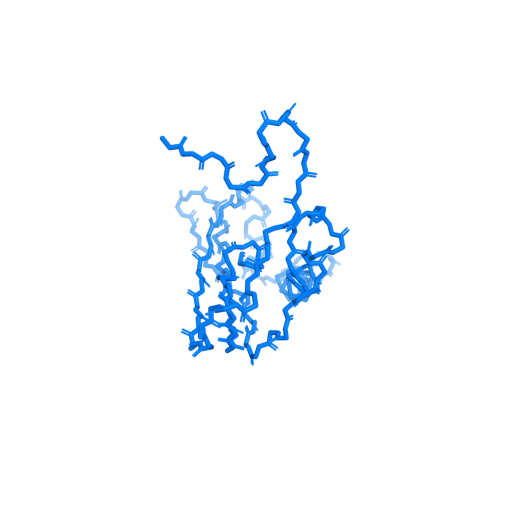 A 1 100 ? -3.824 -2.605 -1.769 1.00 98.75 100 CYS A C 1
ATOM 761 O O . CYS A 1 100 ? -4.706 -1.762 -1.914 1.00 98.75 100 CYS A O 1
ATOM 763 N N . THR A 1 101 ? -4.061 -3.777 -1.182 1.00 98.81 101 THR A N 1
ATOM 764 C CA . THR A 1 101 ? -5.314 -4.121 -0.497 1.00 98.81 101 THR A CA 1
ATOM 765 C C . THR A 1 101 ? -5.014 -4.501 0.945 1.00 98.81 101 THR A C 1
ATOM 767 O O . THR A 1 101 ? -4.353 -5.515 1.190 1.00 98.81 101 THR A O 1
ATOM 770 N N . ALA A 1 102 ? -5.549 -3.728 1.888 1.00 98.75 102 ALA A N 1
ATOM 771 C CA . ALA A 1 102 ? -5.428 -3.957 3.324 1.00 98.75 102 ALA A CA 1
ATOM 772 C C . ALA A 1 102 ? -6.784 -4.349 3.9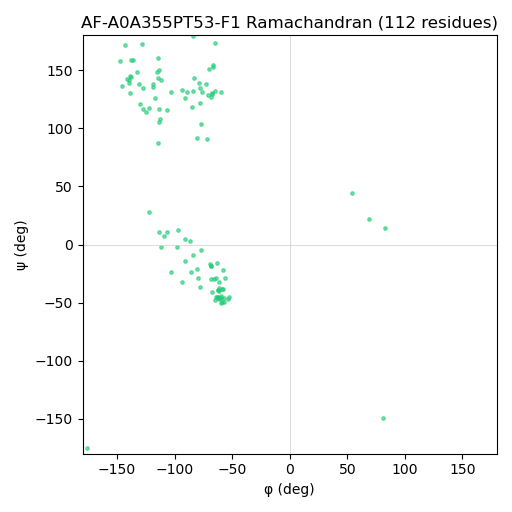23 1.00 98.75 102 ALA A C 1
ATOM 774 O O . ALA A 1 102 ? -7.825 -3.819 3.535 1.00 98.75 102 ALA A O 1
ATOM 775 N N . LYS A 1 103 ? -6.781 -5.284 4.879 1.00 98.69 103 LYS A N 1
ATOM 776 C CA . LYS A 1 103 ? -7.987 -5.728 5.588 1.00 98.69 103 LYS A CA 1
ATOM 777 C C . LYS A 1 103 ? -7.732 -5.942 7.070 1.00 98.69 103 LYS A C 1
ATOM 779 O O . LYS A 1 103 ? -6.734 -6.556 7.455 1.00 98.69 103 LYS A O 1
ATOM 784 N N . THR A 1 104 ? -8.695 -5.571 7.900 1.00 98.44 104 THR A N 1
ATOM 785 C CA . THR A 1 104 ? -8.717 -5.890 9.332 1.00 98.44 104 THR A CA 1
ATOM 786 C C . THR A 1 104 ? -10.143 -6.170 9.811 1.00 98.44 104 THR A C 1
ATOM 788 O O . THR A 1 104 ? -11.115 -5.964 9.081 1.00 98.44 104 THR A O 1
ATOM 791 N N . THR A 1 105 ? -10.269 -6.641 11.047 1.00 98.38 105 THR A N 1
ATOM 792 C CA . THR A 1 105 ? -11.503 -6.535 11.830 1.00 98.38 105 THR A CA 1
ATOM 793 C C . THR A 1 105 ? -11.196 -5.608 12.998 1.00 98.38 105 THR A C 1
ATOM 795 O O . THR A 1 105 ? -10.298 -5.902 13.780 1.00 98.38 105 THR A O 1
ATOM 798 N N . GLY A 1 106 ? -11.867 -4.456 13.071 1.00 96.31 106 GLY A N 1
ATOM 799 C CA . GLY A 1 106 ? -11.512 -3.424 14.045 1.00 96.31 106 GLY A CA 1
ATOM 800 C C . GLY A 1 106 ? -12.439 -2.210 14.059 1.00 96.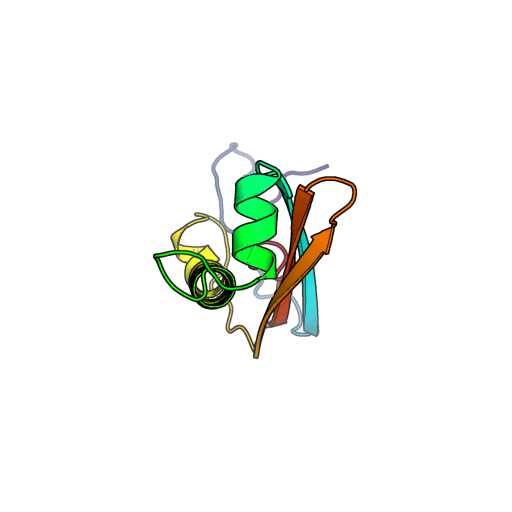31 106 GLY A C 1
ATOM 801 O O . GLY A 1 106 ? -13.461 -2.159 13.368 1.00 96.31 106 GLY A O 1
ATOM 802 N N . LYS A 1 107 ? -12.071 -1.217 14.873 1.00 97.38 107 LYS A N 1
ATOM 803 C CA . LYS A 1 107 ? -12.896 -0.037 15.202 1.00 97.38 107 LYS A CA 1
ATOM 804 C C . LYS A 1 107 ? -12.688 1.169 14.276 1.00 97.38 107 LYS A C 1
ATOM 806 O O . LYS A 1 107 ? -13.502 2.093 14.270 1.00 97.38 107 LYS A O 1
ATOM 811 N N . THR A 1 108 ? -11.620 1.163 13.485 1.00 96.94 108 THR A N 1
ATOM 812 C CA . THR A 1 108 ? -11.271 2.221 12.527 1.00 96.94 108 THR A CA 1
ATOM 813 C C . THR A 1 108 ? -10.828 1.617 11.199 1.00 96.94 108 THR A C 1
ATOM 815 O O . THR A 1 108 ? -10.512 0.429 11.143 1.00 96.94 108 THR A O 1
ATOM 818 N N . GLY A 1 109 ? -10.896 2.414 10.133 1.00 97.50 109 GLY A N 1
ATOM 819 C CA . GLY A 1 109 ? -10.518 2.006 8.782 1.00 97.50 109 GLY A CA 1
ATOM 820 C C . GLY A 1 109 ? -9.030 1.680 8.636 1.00 97.50 109 GLY A C 1
ATOM 821 O O . GLY A 1 109 ? -8.256 1.825 9.578 1.00 97.50 109 GLY A O 1
ATOM 822 N N . VAL A 1 110 ? -8.682 1.171 7.453 1.00 98.56 110 VAL A N 1
ATOM 823 C CA . VAL A 1 110 ? -7.320 0.764 7.058 1.00 98.56 110 VAL A CA 1
ATOM 824 C C . VAL A 1 110 ? -6.858 1.512 5.804 1.00 98.56 110 VAL A C 1
ATOM 826 O O . VAL A 1 110 ? -6.108 0.987 4.988 1.00 98.56 110 VAL A O 1
ATOM 829 N N . GLU A 1 111 ? -7.381 2.722 5.594 1.00 98.50 111 GLU A N 1
ATOM 830 C CA . GLU A 1 111 ? -7.088 3.559 4.428 1.00 98.50 111 GLU A CA 1
ATOM 831 C C . GLU A 1 111 ? -5.622 3.986 4.385 1.00 98.50 111 GLU A C 1
ATOM 833 O O . GLU A 1 111 ? -5.097 4.216 3.306 1.00 98.50 111 GLU A O 1
ATOM 838 N N . MET A 1 112 ? -4.974 4.095 5.547 1.00 98.12 112 MET A N 1
ATOM 839 C CA . MET A 1 112 ? -3.579 4.517 5.660 1.00 98.12 112 MET A CA 1
ATOM 840 C C . MET A 1 112 ? -2.593 3.351 5.503 1.00 98.12 112 MET A C 1
ATOM 842 O O . MET A 1 112 ? -1.423 3.562 5.187 1.00 98.12 112 MET A O 1
ATOM 846 N N . GLU A 1 113 ? -3.038 2.121 5.761 1.00 98.62 113 GLU A N 1
ATOM 847 C CA . GLU A 1 113 ? -2.276 0.896 5.507 1.00 98.62 113 GLU A CA 1
ATOM 848 C C . GLU A 1 113 ? -2.332 0.451 4.041 1.00 98.62 113 GLU A C 1
ATOM 850 O O . GLU A 1 113 ? -1.463 -0.313 3.615 1.00 98.62 113 GLU A O 1
ATOM 855 N N . ALA A 1 114 ? -3.340 0.892 3.282 1.00 97.81 114 ALA A N 1
ATOM 856 C CA . ALA A 1 114 ? -3.462 0.636 1.848 1.00 97.81 114 ALA A CA 1
ATOM 857 C C . ALA A 1 114 ? -2.614 1.633 1.043 1.00 97.81 114 ALA A C 1
ATOM 859 O O . ALA A 1 114 ? -1.791 1.159 0.228 1.00 97.81 114 ALA A O 1
#

Foldseek 3Di:
DDDQQADPVGDGHQHDLPPFDWDKAKDKDKDKDADDLVVLVCQVVQVPPVGNPVVVVFVVLLVCLQCLCVVPVRDDNFDWPDWGWDWDADNVRNMIMIMIMTIGTDRDHSHSSD

Nearest PDB structures (foldseek):
  4pyd-assembly1_D  TM=9.736E-01  e=6.483E-12  Escherichia coli K-12
  2eey-assembly1_A  TM=9.458E-01  e=4.753E-12  Geobacillus kaustophilus HTA426
  4pyd-assembly1_A  TM=9.734E-01  e=3.924E-11  Escherichia coli K-12
  1ekr-assembly1_A  TM=9.735E-01  e=3.687E-11  Escherichia coli
  3jqj-assembly1_B  TM=9.300E-01  e=1.127E-10  Thermus thermophilus HB8